Protein AF-A0A967AAU8-F1 (afdb_monomer_lite)

Secondary structure (DSSP, 8-state):
--HHHHHHHHHHHHHHHHHHHHHHHHHHHHHIIIIIIIIHHHHHHHHHHHHHHHHHHS---GGGG-SS-TTT-TT-----

Radius of gyration: 26.67 Å; chains: 1; bounding box: 54×40×67 Å

Sequence (80 aa):
NVGLNEWGHAFWFVDELFAAPLHWGFVTLGWCGLFGAGGGVAAQIVSRMSNLADVIWNNAPKSILDPFPSQVNPNAKAGY

pLDDT: mean 73.86, std 10.92, range [46.41, 91.31]

Structure (mmCIF, N/CA/C/O backbone):
data_AF-A0A967AAU8-F1
#
_entry.id   AF-A0A967AAU8-F1
#
loop_
_atom_site.group_PDB
_atom_site.id
_atom_site.type_symbol
_atom_site.label_atom_id
_atom_site.label_alt_id
_atom_site.label_comp_id
_atom_site.label_asym_id
_atom_site.label_entity_id
_atom_site.label_seq_id
_atom_site.pdbx_PDB_ins_code
_atom_site.Cartn_x
_atom_site.Cartn_y
_atom_site.Cartn_z
_atom_site.occupancy
_atom_site.B_iso_or_equiv
_atom_site.auth_seq_id
_atom_site.auth_comp_id
_atom_site.auth_asym_id
_atom_site.auth_atom_id
_atom_site.pdbx_PDB_model_num
ATOM 1 N N . ASN A 1 1 ? 30.503 21.706 -36.624 1.00 58.91 1 ASN A N 1
ATOM 2 C CA . ASN A 1 1 ? 29.059 21.823 -36.325 1.00 58.91 1 ASN A CA 1
ATOM 3 C C . ASN A 1 1 ? 28.246 20.568 -36.688 1.00 58.91 1 ASN A C 1
ATOM 5 O O . ASN A 1 1 ? 27.044 20.567 -36.506 1.00 58.91 1 ASN A O 1
ATOM 9 N N . VAL A 1 2 ? 28.878 19.475 -37.144 1.00 61.03 2 VAL A N 1
ATOM 10 C CA . VAL A 1 2 ? 28.212 18.166 -37.323 1.00 61.03 2 VAL A CA 1
ATOM 11 C C . VAL A 1 2 ? 28.280 17.336 -36.035 1.00 61.03 2 VAL A C 1
ATOM 13 O O . VAL A 1 2 ? 27.254 16.891 -35.542 1.00 61.03 2 VAL A O 1
ATOM 16 N N . GLY A 1 3 ? 29.452 17.268 -35.391 1.00 59.81 3 GLY A N 1
ATOM 17 C CA . GLY A 1 3 ? 29.616 16.505 -34.147 1.00 59.81 3 GLY A CA 1
ATOM 18 C C . GLY A 1 3 ? 28.776 16.999 -32.960 1.00 59.81 3 GLY A C 1
ATOM 19 O O . GLY A 1 3 ? 28.320 16.179 -32.181 1.00 59.81 3 GLY A O 1
ATOM 20 N N . LEU A 1 4 ? 28.506 18.307 -32.829 1.00 60.50 4 LEU A N 1
ATOM 21 C CA . LEU A 1 4 ? 27.625 18.835 -31.768 1.00 60.50 4 LEU A CA 1
ATOM 22 C C . LEU A 1 4 ? 26.143 18.512 -32.037 1.00 60.50 4 LEU A C 1
ATOM 24 O O . LEU A 1 4 ? 25.378 18.296 -31.105 1.00 60.50 4 LEU A O 1
ATOM 28 N N . ASN A 1 5 ? 25.759 18.449 -33.315 1.00 68.88 5 ASN A N 1
ATOM 29 C CA . ASN A 1 5 ? 24.421 18.063 -33.755 1.00 68.88 5 ASN A CA 1
ATOM 30 C C . ASN A 1 5 ? 24.176 16.568 -33.488 1.00 68.88 5 ASN A C 1
ATOM 32 O O . ASN A 1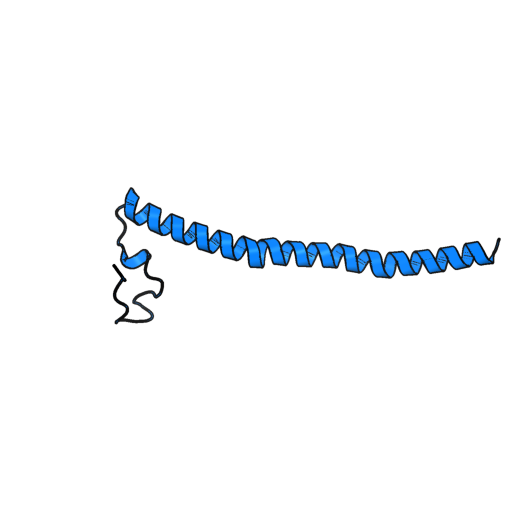 5 ? 23.160 16.195 -32.915 1.00 68.88 5 ASN A O 1
ATOM 36 N N . GLU A 1 6 ? 25.150 15.718 -33.817 1.00 67.75 6 GLU A N 1
ATOM 37 C CA . GLU A 1 6 ? 25.105 14.273 -33.557 1.00 67.75 6 GLU A CA 1
ATOM 38 C C . GLU A 1 6 ? 25.172 13.948 -32.057 1.00 67.75 6 GLU A C 1
ATOM 40 O O . GLU A 1 6 ? 24.421 13.101 -31.573 1.00 67.75 6 GLU A O 1
ATOM 45 N N . TRP A 1 7 ? 25.998 14.677 -31.296 1.00 66.44 7 TRP A N 1
ATOM 46 C CA . TRP A 1 7 ? 26.010 14.593 -29.835 1.00 66.44 7 TRP A CA 1
ATOM 47 C C . TRP A 1 7 ? 24.693 15.063 -29.212 1.00 66.44 7 TRP A C 1
ATOM 49 O O . TRP A 1 7 ? 24.253 14.452 -28.247 1.00 66.44 7 TRP A O 1
ATOM 59 N N . GLY A 1 8 ? 24.030 16.085 -29.766 1.00 67.69 8 GLY A N 1
ATOM 60 C CA . GLY A 1 8 ? 22.711 16.542 -29.314 1.00 67.69 8 GLY A CA 1
ATOM 61 C C . GLY A 1 8 ? 21.602 15.505 -29.524 1.00 67.69 8 GLY A C 1
ATOM 62 O O . GLY A 1 8 ? 20.778 15.306 -28.636 1.00 67.69 8 GLY A O 1
ATOM 63 N N . HIS A 1 9 ? 21.621 14.779 -30.646 1.00 76.75 9 HIS A N 1
ATOM 64 C CA . HIS A 1 9 ? 20.704 13.657 -30.886 1.00 76.75 9 HIS A CA 1
ATOM 65 C C . HIS A 1 9 ? 20.934 12.487 -29.913 1.00 76.75 9 HIS A C 1
ATOM 67 O O . HIS A 1 9 ? 19.968 11.901 -29.424 1.00 76.75 9 HIS A O 1
ATOM 73 N N . ALA A 1 10 ? 22.194 12.166 -29.594 1.00 67.19 10 ALA A N 1
ATOM 74 C CA . ALA A 1 10 ? 22.526 11.138 -28.604 1.00 67.19 10 ALA A CA 1
ATOM 75 C C . ALA A 1 10 ? 22.148 11.560 -27.171 1.00 67.19 10 ALA A C 1
ATOM 77 O O . ALA A 1 10 ? 21.644 10.744 -26.400 1.00 67.19 10 ALA A O 1
ATOM 78 N N . PHE A 1 11 ? 22.339 12.839 -26.831 1.00 62.28 11 PHE A N 1
ATOM 79 C CA . PHE A 1 11 ? 21.943 13.398 -25.537 1.00 62.28 11 PHE A CA 1
ATOM 80 C C . PHE A 1 11 ? 20.426 13.388 -25.354 1.00 62.28 11 PHE A C 1
ATOM 82 O O . PHE A 1 11 ? 19.948 13.010 -24.292 1.00 62.28 11 PHE A O 1
ATOM 89 N N . TRP A 1 12 ? 19.671 13.736 -26.400 1.00 68.44 12 TRP A N 1
ATOM 90 C CA . TRP A 1 12 ? 18.209 13.701 -26.380 1.00 68.44 12 TRP A CA 1
ATOM 91 C C . TRP A 1 12 ? 17.666 12.284 -26.153 1.00 68.44 12 TRP A C 1
ATOM 93 O O . TRP A 1 12 ? 16.766 12.092 -25.343 1.00 68.44 12 TRP A O 1
ATOM 103 N N . PHE A 1 13 ? 18.258 11.272 -26.797 1.00 65.25 13 PHE A N 1
ATOM 104 C CA . PHE A 1 13 ? 17.823 9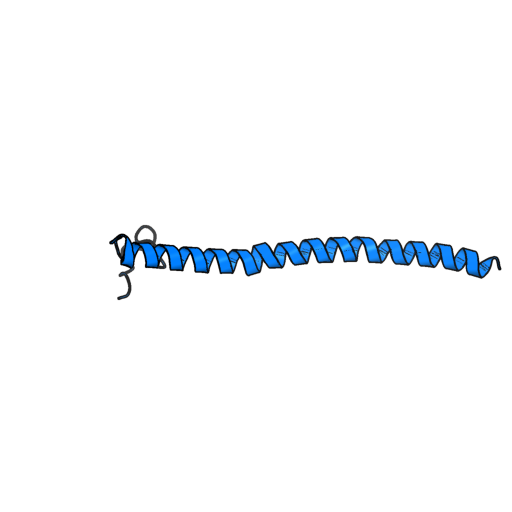.883 -26.623 1.00 65.25 13 PHE A CA 1
ATOM 105 C C . PHE A 1 13 ? 18.114 9.345 -25.214 1.00 65.25 13 PHE A C 1
ATOM 107 O O . PHE A 1 13 ? 17.321 8.589 -24.660 1.00 65.25 13 PHE A O 1
ATOM 114 N N . VAL A 1 14 ? 19.241 9.742 -24.620 1.00 73.38 14 VAL A N 1
ATOM 115 C CA . VAL A 1 14 ? 19.569 9.419 -23.225 1.00 73.38 14 VAL A CA 1
ATOM 116 C C . VAL A 1 14 ? 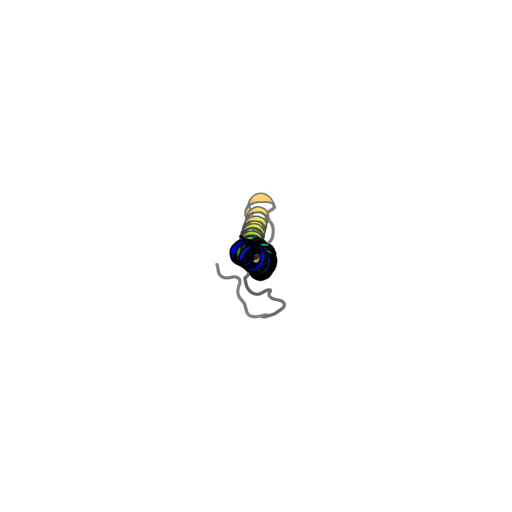18.621 10.127 -22.259 1.00 73.38 14 VAL A C 1
ATOM 118 O O . VAL A 1 14 ? 18.132 9.491 -21.328 1.00 73.38 14 VAL A O 1
ATOM 121 N N . ASP A 1 15 ? 18.328 11.406 -22.489 1.00 72.75 15 ASP A N 1
ATOM 122 C CA . ASP A 1 15 ? 17.435 12.178 -21.625 1.00 72.75 15 ASP A CA 1
ATOM 123 C C . ASP A 1 15 ? 16.019 11.584 -21.630 1.00 72.75 15 ASP A C 1
ATOM 125 O O . ASP A 1 15 ? 15.478 11.280 -20.573 1.00 72.75 15 ASP A O 1
ATOM 129 N N . GLU A 1 16 ? 15.471 11.260 -22.804 1.00 69.31 16 GLU A N 1
ATOM 130 C CA . GLU A 1 16 ? 14.159 10.616 -22.946 1.00 69.31 16 GLU A CA 1
ATOM 131 C C . GLU A 1 16 ? 14.131 9.204 -22.313 1.00 69.31 16 GLU A C 1
ATOM 133 O O . GLU A 1 16 ? 13.165 8.837 -21.633 1.00 69.31 16 GLU A O 1
ATOM 138 N N . LEU A 1 17 ? 15.210 8.420 -22.472 1.00 75.06 17 LEU A N 1
ATOM 139 C CA . LEU A 1 17 ? 15.324 7.052 -21.946 1.00 75.06 17 LEU A CA 1
ATOM 140 C C . LEU A 1 17 ? 15.349 7.000 -20.414 1.00 75.06 17 LEU A C 1
ATOM 142 O O . LEU A 1 17 ? 14.868 6.025 -19.840 1.00 75.06 17 LEU A O 1
ATOM 146 N N . PHE A 1 18 ? 15.890 8.019 -19.743 1.00 65.00 18 PHE A N 1
ATOM 147 C CA . PHE A 1 18 ? 15.917 8.070 -18.280 1.00 65.00 18 PHE A CA 1
ATOM 148 C C . PHE A 1 18 ? 14.790 8.927 -17.696 1.00 65.00 18 PHE A C 1
ATOM 150 O O . PHE A 1 18 ? 14.261 8.574 -16.642 1.00 65.00 18 PHE A O 1
ATOM 157 N N . ALA A 1 19 ? 14.362 9.993 -18.376 1.00 75.31 19 ALA A N 1
ATOM 158 C CA . ALA A 1 19 ? 13.299 10.874 -17.907 1.00 75.31 19 ALA A CA 1
ATOM 159 C C . ALA A 1 19 ? 11.937 10.180 -17.921 1.00 75.31 19 ALA A C 1
ATOM 161 O O . ALA A 1 19 ? 11.233 10.255 -16.917 1.00 75.31 19 ALA A O 1
ATOM 162 N N . ALA A 1 20 ? 11.565 9.464 -18.991 1.00 78.00 20 ALA A N 1
ATOM 163 C CA . ALA A 1 20 ? 10.245 8.838 -19.070 1.00 78.00 20 ALA A CA 1
ATOM 164 C C . ALA A 1 20 ? 10.040 7.739 -18.000 1.00 78.00 20 ALA A C 1
ATOM 166 O O . ALA A 1 20 ? 9.048 7.812 -17.266 1.00 78.00 20 ALA A O 1
ATOM 167 N N . PRO A 1 21 ? 10.960 6.771 -17.794 1.00 74.44 21 PRO A N 1
ATOM 168 C CA . PRO A 1 21 ? 10.821 5.789 -16.717 1.00 74.44 21 PRO A CA 1
ATOM 169 C C . PRO A 1 21 ? 10.923 6.403 -15.318 1.00 74.44 21 PRO A C 1
ATOM 171 O O . PRO A 1 21 ? 10.251 5.932 -14.404 1.00 74.44 21 PRO A O 1
ATOM 174 N N . LEU A 1 22 ? 11.720 7.461 -15.131 1.00 78.06 22 LEU A N 1
ATOM 175 C CA . LEU A 1 22 ? 11.837 8.139 -13.839 1.00 78.06 22 LEU A CA 1
ATOM 176 C C . LEU A 1 22 ? 10.569 8.929 -13.494 1.00 78.06 22 LEU A C 1
ATOM 178 O O . LEU A 1 22 ? 10.116 8.864 -12.353 1.00 78.06 22 LEU A O 1
ATOM 182 N N . HIS A 1 23 ? 9.952 9.608 -14.467 1.00 84.25 23 HIS A N 1
ATOM 183 C CA . HIS A 1 23 ? 8.700 10.345 -14.269 1.00 84.25 23 HIS A CA 1
ATOM 184 C C . HIS A 1 23 ? 7.556 9.399 -13.896 1.00 84.25 23 HIS A C 1
ATOM 186 O O . HIS A 1 23 ? 6.906 9.569 -12.864 1.00 84.25 23 HIS A O 1
ATOM 192 N N . TRP A 1 24 ? 7.338 8.357 -14.702 1.00 82.50 24 TRP A N 1
ATOM 193 C CA . TRP A 1 24 ? 6.249 7.406 -14.473 1.00 82.50 24 TRP A CA 1
ATOM 194 C C . TRP A 1 24 ? 6.525 6.471 -13.289 1.00 82.50 24 TRP A C 1
ATOM 196 O O . TRP A 1 24 ? 5.594 6.097 -12.570 1.00 82.50 24 TRP A O 1
ATOM 206 N N . GLY A 1 25 ? 7.794 6.146 -13.028 1.00 79.50 25 GLY A N 1
ATOM 207 C CA . GLY A 1 25 ? 8.227 5.400 -11.847 1.00 79.50 25 GLY A CA 1
ATOM 208 C C . GLY A 1 25 ? 7.990 6.177 -10.553 1.00 79.50 25 GLY A C 1
ATOM 209 O O . GLY A 1 25 ? 7.403 5.635 -9.617 1.00 79.50 25 GLY A O 1
ATOM 210 N N . PHE A 1 26 ? 8.356 7.463 -10.512 1.00 79.81 26 PHE A N 1
ATOM 211 C CA . PHE A 1 26 ? 8.074 8.342 -9.375 1.00 79.81 26 PHE A CA 1
ATOM 212 C C . PHE A 1 26 ? 6.569 8.498 -9.133 1.00 79.81 26 PHE A C 1
ATOM 214 O O . PHE A 1 26 ? 6.119 8.352 -7.999 1.00 79.81 26 PHE A O 1
ATOM 221 N N . VAL A 1 27 ? 5.778 8.731 -10.186 1.00 83.19 27 VAL A N 1
ATOM 222 C CA . VAL A 1 27 ? 4.317 8.872 -10.067 1.00 83.19 27 VAL A CA 1
ATOM 223 C C . VAL A 1 27 ? 3.681 7.586 -9.535 1.00 83.19 27 VAL A C 1
ATOM 225 O O . VAL A 1 27 ? 2.878 7.642 -8.604 1.00 83.19 27 VAL A O 1
ATOM 228 N N . THR A 1 28 ? 4.075 6.423 -10.060 1.00 79.44 28 THR A N 1
ATOM 229 C CA . THR A 1 28 ? 3.525 5.128 -9.627 1.00 79.44 28 THR A CA 1
ATOM 230 C C . THR A 1 28 ? 3.898 4.822 -8.179 1.00 79.44 28 THR A C 1
ATOM 232 O O . THR A 1 28 ? 3.026 4.509 -7.372 1.00 79.44 28 THR A O 1
ATOM 235 N N . LEU A 1 29 ? 5.176 4.961 -7.811 1.00 80.25 29 LEU A N 1
ATOM 236 C CA . LEU A 1 29 ? 5.638 4.701 -6.445 1.00 80.25 29 LEU A CA 1
ATOM 237 C C . LEU A 1 29 ? 5.085 5.721 -5.443 1.00 80.25 29 LEU A C 1
ATOM 239 O O . LEU A 1 29 ? 4.744 5.347 -4.323 1.00 80.25 29 LEU A O 1
ATOM 243 N N . GLY A 1 30 ? 4.937 6.985 -5.844 1.00 81.00 30 GLY A N 1
ATOM 244 C CA . GLY A 1 30 ? 4.320 8.034 -5.038 1.00 81.00 30 GLY A CA 1
ATOM 245 C C . GLY A 1 30 ? 2.853 7.739 -4.734 1.00 81.00 30 GLY A C 1
ATOM 246 O O . GLY A 1 30 ? 2.436 7.842 -3.583 1.00 81.00 30 GLY A O 1
ATOM 247 N N . TRP A 1 31 ? 2.078 7.289 -5.725 1.00 76.06 31 TRP A N 1
ATOM 248 C CA . TRP A 1 31 ? 0.683 6.878 -5.524 1.00 76.06 31 TRP A CA 1
ATOM 249 C C . TRP A 1 31 ? 0.545 5.569 -4.748 1.00 76.06 31 TRP A C 1
ATOM 251 O O . TRP A 1 31 ? -0.286 5.489 -3.843 1.00 76.06 31 TRP A O 1
ATOM 261 N N . CYS A 1 32 ? 1.381 4.566 -5.022 1.00 75.69 32 CYS A N 1
ATOM 262 C CA . CYS A 1 32 ? 1.407 3.332 -4.236 1.00 75.69 32 CYS A CA 1
ATOM 263 C C . CYS A 1 32 ? 1.803 3.596 -2.777 1.00 75.69 32 CYS A C 1
ATOM 265 O O . CYS A 1 32 ? 1.214 3.015 -1.871 1.00 75.69 32 CYS A O 1
ATOM 267 N N . GLY A 1 33 ? 2.753 4.498 -2.524 1.00 77.44 33 GLY A N 1
ATOM 268 C CA . GLY A 1 33 ? 3.124 4.919 -1.176 1.00 77.44 33 GLY A CA 1
ATOM 269 C C . GLY A 1 33 ? 2.009 5.710 -0.494 1.00 77.44 33 GLY A C 1
ATOM 270 O O . GLY A 1 33 ? 1.634 5.398 0.635 1.00 77.44 33 GLY A O 1
ATOM 271 N N . LEU A 1 34 ? 1.423 6.691 -1.186 1.00 74.19 34 LEU A N 1
ATOM 272 C CA . LEU A 1 34 ? 0.385 7.540 -0.612 1.00 74.19 34 LEU A CA 1
ATOM 273 C C . LEU A 1 34 ? -0.898 6.768 -0.309 1.00 74.19 34 LEU A C 1
ATOM 275 O O . LEU A 1 34 ? -1.447 6.958 0.766 1.00 74.19 34 LEU A O 1
ATOM 279 N N . PHE A 1 35 ? -1.368 5.890 -1.197 1.00 69.06 35 PHE A N 1
ATOM 280 C CA . PHE A 1 35 ? -2.606 5.134 -0.974 1.00 69.06 35 PHE A CA 1
ATOM 281 C C . PHE A 1 35 ? -2.384 3.783 -0.297 1.00 69.06 35 PHE A C 1
ATO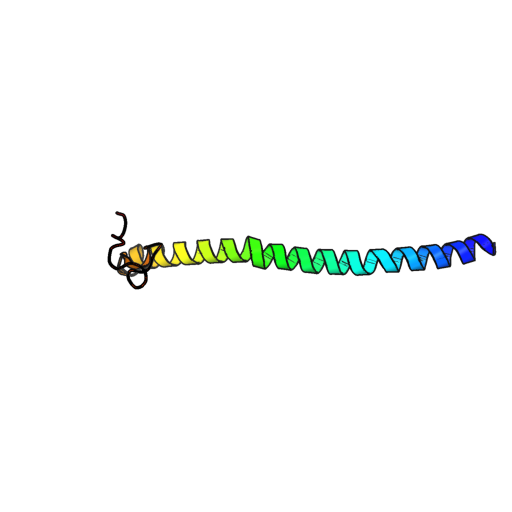M 283 O O . PHE A 1 35 ? -3.201 3.378 0.526 1.00 69.06 35 PHE A O 1
ATOM 290 N N . GLY A 1 36 ? -1.281 3.098 -0.594 1.00 68.31 36 GLY A N 1
ATOM 291 C CA . GLY A 1 36 ? -0.962 1.798 -0.007 1.00 68.31 36 GLY A CA 1
ATOM 292 C C . GLY A 1 36 ? -0.418 1.911 1.415 1.00 68.31 36 GLY A C 1
ATOM 293 O O . GLY A 1 36 ? -0.942 1.264 2.318 1.00 68.31 36 GLY A O 1
ATOM 294 N N . ALA A 1 37 ? 0.591 2.759 1.640 1.00 66.00 37 ALA A N 1
ATOM 295 C CA . ALA A 1 37 ? 1.192 2.929 2.965 1.00 66.00 37 ALA A CA 1
ATOM 296 C C . ALA A 1 37 ? 0.489 4.027 3.781 1.00 66.00 37 ALA A C 1
ATOM 298 O O . ALA A 1 37 ? 0.088 3.788 4.917 1.00 66.00 37 ALA A O 1
ATOM 299 N N . GLY A 1 38 ? 0.281 5.215 3.205 1.00 62.78 38 GLY A N 1
ATOM 300 C CA . GLY A 1 38 ? -0.391 6.327 3.888 1.00 62.78 38 GLY A CA 1
ATOM 301 C C . GLY A 1 38 ? -1.904 6.128 4.010 1.00 62.78 38 GLY A C 1
ATOM 302 O O . GLY A 1 38 ? -2.469 6.254 5.093 1.00 62.78 38 GLY A O 1
ATOM 303 N N . GLY A 1 39 ? -2.555 5.762 2.908 1.00 66.38 39 GLY A N 1
ATOM 304 C CA . GLY A 1 39 ? -3.999 5.562 2.815 1.00 66.38 39 GLY A CA 1
ATOM 305 C C . GLY A 1 39 ? -4.458 4.328 3.581 1.00 66.38 39 GLY A C 1
ATOM 306 O O . GLY A 1 39 ? -5.466 4.391 4.278 1.00 66.38 39 GLY A O 1
ATOM 307 N N . GLY A 1 40 ? -3.679 3.243 3.546 1.00 75.25 40 GLY A N 1
ATOM 308 C CA . GLY A 1 40 ? -3.927 2.051 4.355 1.00 75.25 40 GLY A CA 1
ATOM 309 C C . GLY A 1 40 ? -3.882 2.335 5.859 1.00 75.25 40 GLY A C 1
ATOM 310 O O . GLY A 1 40 ? -4.760 1.887 6.595 1.00 75.25 40 GLY A O 1
ATOM 311 N N . VAL A 1 41 ? -2.907 3.122 6.324 1.00 78.56 41 VAL A N 1
ATOM 312 C CA . VAL A 1 41 ? -2.804 3.513 7.740 1.00 78.56 41 VAL A CA 1
ATOM 313 C C . VAL A 1 41 ? -3.902 4.507 8.121 1.00 78.56 41 VAL A C 1
ATOM 315 O O . VAL A 1 41 ? -4.551 4.335 9.152 1.00 78.56 41 VAL A O 1
ATOM 318 N N . ALA A 1 42 ? -4.179 5.507 7.281 1.00 79.06 42 ALA A N 1
ATOM 319 C CA . ALA A 1 42 ? -5.256 6.464 7.521 1.00 79.06 42 ALA A CA 1
ATOM 320 C C . ALA A 1 42 ? -6.630 5.777 7.582 1.00 79.06 42 ALA A C 1
ATOM 322 O O . ALA A 1 42 ? -7.410 6.059 8.488 1.00 79.06 42 ALA A O 1
ATOM 323 N N . ALA A 1 43 ? -6.908 4.824 6.687 1.00 81.81 43 ALA A N 1
ATOM 324 C CA . ALA A 1 43 ? -8.143 4.044 6.700 1.00 81.81 43 ALA A CA 1
ATOM 325 C C . ALA A 1 43 ? -8.270 3.180 7.963 1.00 81.81 43 ALA A C 1
ATOM 327 O O . ALA A 1 43 ? -9.350 3.107 8.548 1.00 81.81 43 ALA A O 1
ATOM 328 N N . GLN A 1 44 ? -7.172 2.577 8.433 1.00 83.31 44 GLN A N 1
ATOM 329 C CA . GLN A 1 44 ? -7.157 1.853 9.707 1.00 83.31 44 GLN A CA 1
ATOM 330 C C . GLN A 1 44 ? -7.470 2.782 10.884 1.00 83.31 44 GLN A C 1
ATOM 332 O O . GLN A 1 44 ? -8.298 2.441 11.726 1.00 83.31 44 GLN A O 1
ATOM 337 N N . ILE A 1 45 ? -6.867 3.973 10.929 1.00 85.75 45 ILE A N 1
ATOM 338 C CA . ILE A 1 45 ? -7.135 4.964 11.980 1.00 85.75 45 ILE A CA 1
ATOM 339 C C . ILE A 1 45 ? -8.603 5.400 11.939 1.00 85.75 45 ILE A C 1
ATOM 341 O O . ILE A 1 45 ? -9.286 5.327 12.957 1.00 85.75 45 ILE A O 1
ATOM 345 N N . VAL A 1 46 ? -9.114 5.793 10.769 1.00 88.62 46 VAL A N 1
ATOM 346 C CA . VAL A 1 46 ? -10.511 6.226 10.599 1.00 88.62 46 VAL A CA 1
ATOM 347 C C . VAL A 1 46 ? -11.483 5.117 10.997 1.00 88.62 46 VAL A C 1
ATOM 349 O O . VAL A 1 46 ? -12.442 5.385 11.715 1.00 88.62 46 VAL A O 1
ATOM 352 N N . SER A 1 47 ? -11.209 3.867 10.619 1.00 86.69 47 SER A N 1
ATOM 353 C CA . SER A 1 47 ? -12.022 2.715 11.017 1.00 86.69 47 SER A CA 1
ATOM 354 C C . SER A 1 47 ? -12.076 2.546 12.540 1.00 86.69 47 SER A C 1
ATOM 356 O O . SER A 1 47 ? -13.156 2.369 13.102 1.00 86.69 47 SER A O 1
ATOM 358 N N . ARG A 1 48 ? -10.944 2.677 13.244 1.00 87.19 48 ARG A N 1
ATOM 359 C CA . ARG A 1 48 ? -10.920 2.568 14.713 1.00 87.19 48 ARG A CA 1
ATOM 360 C C . ARG A 1 48 ? -11.611 3.743 15.399 1.00 87.19 48 ARG A C 1
ATOM 362 O O . ARG A 1 48 ? -12.322 3.531 16.379 1.00 87.19 48 ARG A O 1
ATOM 369 N N . MET A 1 49 ? -11.448 4.954 14.871 1.00 91.31 49 MET A N 1
ATOM 370 C CA . MET A 1 49 ? -12.138 6.141 15.381 1.00 91.31 49 MET A CA 1
ATOM 371 C C . MET A 1 49 ? -13.654 6.049 15.170 1.00 91.31 49 MET A C 1
ATOM 373 O O . MET A 1 49 ? -14.405 6.416 16.070 1.00 91.31 49 MET A O 1
ATOM 377 N N . SER A 1 50 ? -14.106 5.500 14.036 1.00 89.88 50 SER A N 1
ATOM 378 C CA . SER A 1 50 ? -15.525 5.234 13.767 1.00 89.88 50 SER A CA 1
ATOM 379 C C . SER A 1 50 ? -16.110 4.241 14.771 1.00 89.88 50 SER A C 1
ATOM 381 O O . SER A 1 50 ? -17.129 4.532 15.388 1.00 89.88 50 SER A O 1
ATOM 383 N N . ASN A 1 51 ? -15.427 3.116 15.017 1.00 88.44 51 ASN A N 1
ATOM 384 C CA . ASN A 1 51 ? -15.883 2.122 15.993 1.00 88.44 51 ASN A CA 1
ATOM 385 C C . ASN A 1 51 ? -15.989 2.714 17.409 1.00 88.44 51 ASN A C 1
ATOM 387 O O . ASN A 1 51 ? -16.920 2.400 18.148 1.00 88.44 51 ASN A O 1
ATOM 391 N N . LEU A 1 52 ? -15.055 3.589 17.800 1.00 88.06 52 LEU A N 1
ATOM 392 C CA . LEU A 1 52 ? -15.121 4.284 19.087 1.00 88.06 52 LEU A CA 1
ATOM 393 C C . LEU A 1 52 ? -16.287 5.279 19.142 1.00 88.06 52 LEU A C 1
ATOM 395 O O . LEU A 1 52 ? -16.997 5.327 20.147 1.00 88.06 52 LEU A O 1
ATOM 399 N N . ALA A 1 53 ? -16.493 6.053 18.076 1.00 89.38 53 ALA A N 1
ATOM 400 C CA . ALA A 1 53 ? -17.613 6.979 17.981 1.00 89.38 53 ALA A CA 1
ATOM 401 C C . ALA A 1 53 ? -18.955 6.242 18.100 1.00 89.38 53 ALA A C 1
ATOM 403 O O . ALA A 1 53 ? -19.818 6.698 18.840 1.00 89.38 53 ALA A O 1
ATOM 404 N N . ASP A 1 54 ? -19.107 5.068 17.486 1.00 87.50 54 ASP A N 1
ATOM 405 C CA . ASP A 1 54 ? -20.321 4.256 17.615 1.00 87.50 54 ASP A CA 1
ATOM 406 C C . ASP A 1 54 ? -20.557 3.751 19.044 1.00 87.50 54 ASP A C 1
ATOM 408 O O . ASP A 1 54 ? -21.689 3.743 19.529 1.00 87.50 54 ASP A O 1
ATOM 412 N N . VAL A 1 55 ? -19.501 3.368 19.763 1.00 88.12 55 VAL A N 1
ATOM 413 C CA . VAL A 1 55 ? -19.624 2.937 21.165 1.00 88.12 55 VAL A CA 1
ATOM 414 C C . VAL A 1 55 ? -20.037 4.099 22.072 1.00 88.12 55 VAL A C 1
ATOM 416 O O . VAL A 1 55 ? -20.891 3.919 22.937 1.00 88.12 55 VAL A O 1
ATOM 419 N N . ILE A 1 56 ? -19.452 5.287 21.885 1.00 89.88 56 ILE A N 1
ATOM 420 C CA . ILE A 1 56 ? -19.721 6.460 22.734 1.00 89.88 56 ILE A CA 1
ATOM 421 C C . ILE A 1 56 ? -21.043 7.146 22.375 1.00 89.88 56 ILE A C 1
ATOM 423 O O . ILE A 1 56 ? -21.790 7.542 23.266 1.00 89.88 56 ILE A O 1
ATOM 427 N N . TRP A 1 57 ? -21.323 7.310 21.083 1.00 90.38 57 TRP A N 1
ATOM 428 C CA . TRP A 1 57 ? -22.439 8.111 20.580 1.00 90.38 57 TRP A CA 1
ATOM 429 C C . TRP A 1 57 ? -23.676 7.269 20.255 1.00 90.38 57 TRP A C 1
ATOM 431 O O . TRP A 1 57 ? -24.795 7.683 20.547 1.00 90.38 57 TRP A O 1
ATOM 441 N N . ASN A 1 58 ? -23.486 6.068 19.701 1.00 87.38 58 ASN A N 1
ATOM 442 C CA . ASN A 1 58 ? -24.575 5.191 19.253 1.00 87.38 58 ASN A CA 1
ATOM 443 C C . ASN A 1 58 ? -24.879 4.040 20.233 1.00 87.38 58 ASN A C 1
ATOM 445 O O . ASN A 1 58 ? -25.731 3.204 19.940 1.00 87.38 58 ASN A O 1
ATOM 449 N N . ASN A 1 59 ? -24.227 3.999 21.405 1.00 85.38 59 ASN A N 1
ATOM 450 C CA . ASN A 1 59 ? -24.345 2.922 22.404 1.00 85.38 59 ASN A CA 1
ATOM 451 C C . ASN A 1 59 ? -24.109 1.515 21.816 1.00 85.38 59 ASN A C 1
ATOM 453 O O . ASN A 1 59 ? -24.705 0.530 22.259 1.00 85.38 59 ASN A O 1
ATOM 457 N N . ALA A 1 60 ? -23.242 1.413 20.806 1.00 82.75 60 ALA A N 1
ATOM 458 C CA . ALA A 1 60 ? -22.857 0.136 20.223 1.00 82.75 60 ALA A CA 1
ATOM 459 C C . ALA A 1 60 ? -22.115 -0.754 21.247 1.00 82.75 60 ALA A C 1
ATOM 461 O O . ALA A 1 60 ? -21.463 -0.250 22.171 1.00 82.75 60 ALA A O 1
ATOM 462 N N . PRO A 1 61 ? -22.175 -2.091 21.101 1.00 81.94 61 PRO A N 1
ATOM 463 C CA . PRO A 1 61 ? -21.475 -3.003 21.997 1.00 81.94 61 PRO A CA 1
ATOM 464 C C . PRO A 1 61 ? -19.951 -2.849 21.879 1.00 81.94 61 PRO A C 1
ATOM 466 O O . PRO A 1 61 ? -19.392 -2.835 20.783 1.00 81.94 61 PRO A O 1
ATOM 469 N N . LYS A 1 62 ? -19.261 -2.813 23.028 1.00 82.00 62 LYS A N 1
ATOM 470 C CA . LYS A 1 62 ? -17.794 -2.656 23.123 1.00 82.00 62 LYS A CA 1
ATOM 471 C C . LYS A 1 62 ? -16.989 -3.751 22.409 1.00 82.00 62 LYS A C 1
ATOM 473 O O . LYS A 1 62 ? -15.826 -3.520 22.104 1.00 82.00 62 LYS A O 1
ATOM 478 N N . SER A 1 63 ? -17.601 -4.891 22.084 1.00 79.62 63 SER A N 1
ATOM 479 C CA . SER A 1 63 ? -16.969 -5.984 21.327 1.00 79.62 63 SER A CA 1
ATOM 480 C C . SER A 1 63 ? -16.481 -5.572 19.932 1.00 79.62 63 SER A C 1
ATOM 482 O O . SER A 1 63 ? -15.649 -6.252 19.344 1.00 79.62 63 SER A O 1
ATOM 484 N N . ILE A 1 64 ? -16.976 -4.457 19.379 1.00 77.69 64 ILE A N 1
ATOM 485 C CA . ILE A 1 64 ? -16.495 -3.903 18.100 1.00 77.69 64 ILE A CA 1
ATOM 486 C C . ILE A 1 64 ? -15.079 -3.298 18.193 1.00 77.69 64 ILE A C 1
ATOM 488 O O . ILE A 1 64 ? -14.441 -3.019 17.177 1.00 77.69 64 ILE A O 1
ATOM 492 N N . LEU A 1 65 ? -14.578 -3.064 19.410 1.00 80.38 65 LEU A N 1
ATOM 493 C CA . LEU A 1 65 ? -13.241 -2.518 19.650 1.00 80.38 65 LEU A CA 1
ATOM 494 C C . LEU A 1 65 ? -12.161 -3.604 19.705 1.00 80.38 65 LEU A C 1
ATOM 496 O O . LEU A 1 65 ? -10.970 -3.272 19.682 1.00 80.38 65 LEU A O 1
ATOM 500 N N . ASP A 1 66 ? -12.569 -4.875 19.753 1.00 80.38 66 ASP A N 1
ATOM 501 C CA . ASP A 1 66 ? -11.664 -5.998 19.928 1.00 80.38 66 ASP A CA 1
ATOM 502 C C . ASP A 1 66 ? -10.750 -6.159 18.703 1.00 80.38 66 ASP A C 1
ATOM 504 O O . ASP A 1 66 ? -11.226 -6.242 17.568 1.00 80.38 66 ASP A O 1
ATOM 508 N N . PRO A 1 67 ? -9.419 -6.228 18.899 1.00 73.62 67 PRO A N 1
ATOM 509 C CA . PRO A 1 67 ? -8.475 -6.414 17.798 1.00 73.62 67 PRO A CA 1
ATOM 510 C C . PRO A 1 67 ? -8.565 -7.815 17.176 1.00 73.62 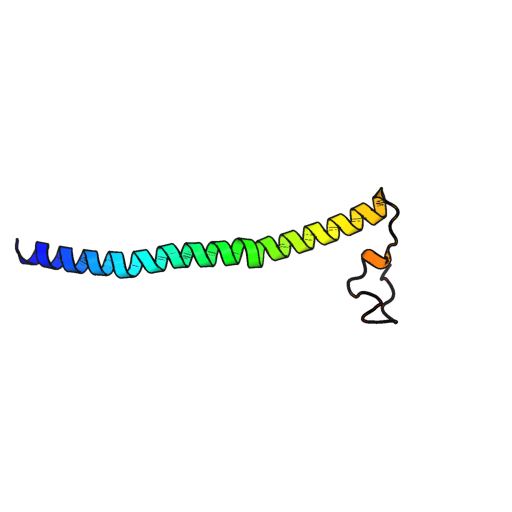67 PRO A C 1
ATOM 512 O O . PRO A 1 67 ? -8.107 -8.016 16.053 1.00 73.62 67 PRO A O 1
ATOM 515 N N . PHE A 1 68 ? -9.159 -8.774 17.893 1.00 69.12 68 PHE A N 1
ATOM 516 C CA . PHE A 1 68 ? -9.432 -10.123 17.417 1.00 69.12 68 PHE A CA 1
ATOM 517 C C . PHE A 1 68 ? -10.931 -10.376 17.564 1.00 69.12 68 PHE A C 1
ATOM 519 O O . PHE A 1 68 ? -11.407 -10.442 18.699 1.00 69.12 68 PHE A O 1
ATOM 526 N N . PRO A 1 69 ? -11.692 -10.516 16.464 1.00 62.75 69 PRO A N 1
ATOM 527 C CA . PRO A 1 69 ? -13.107 -10.829 16.575 1.00 62.75 69 PRO A CA 1
ATOM 528 C C . PRO A 1 69 ? -13.254 -12.159 17.321 1.00 62.75 69 PRO A C 1
ATOM 530 O O . PRO A 1 69 ? -12.5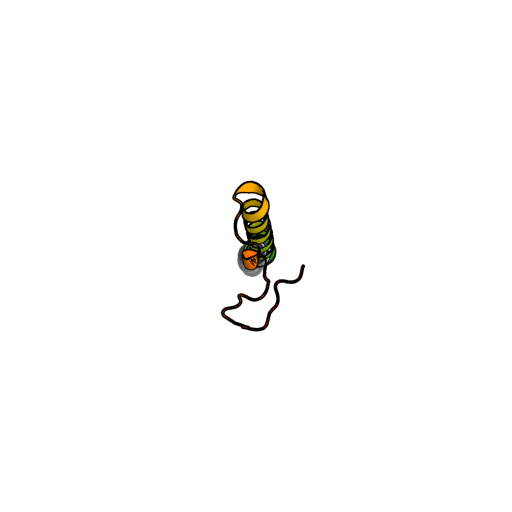05 -13.107 17.073 1.00 62.75 69 PRO A O 1
ATOM 533 N N . SER A 1 70 ? -14.234 -12.260 18.217 1.00 55.06 70 SER A N 1
ATOM 534 C CA . SER A 1 70 ? -14.518 -13.490 18.978 1.00 55.06 70 SER A CA 1
ATOM 535 C C . SER A 1 70 ? -14.796 -14.711 18.084 1.00 55.06 70 SER A C 1
ATOM 537 O O . SER A 1 70 ? -14.665 -15.848 18.528 1.00 55.06 70 SER A O 1
ATOM 539 N N . GLN A 1 71 ? -15.101 -14.480 16.799 1.00 56.44 71 GLN A N 1
ATOM 540 C CA . GLN A 1 71 ? -15.198 -15.495 15.744 1.00 56.44 71 GLN A CA 1
ATOM 541 C C . GLN A 1 71 ? -13.861 -16.197 15.430 1.00 56.44 71 GLN A C 1
ATOM 543 O O . GLN A 1 71 ? -13.870 -17.309 14.912 1.00 56.44 71 GLN A O 1
ATOM 548 N N . VAL A 1 72 ? -12.721 -15.564 15.729 1.00 59.94 72 VAL A N 1
ATOM 549 C CA . VAL A 1 72 ? -11.362 -16.091 15.498 1.00 59.94 72 VAL A CA 1
ATOM 550 C C . VAL A 1 72 ? -10.749 -16.650 16.783 1.00 59.94 72 VAL A C 1
ATOM 552 O O . VAL A 1 72 ? -9.975 -17.603 16.730 1.00 59.94 72 VAL A O 1
ATOM 555 N N . ASN A 1 73 ? -11.105 -16.106 17.948 1.00 57.22 73 ASN A N 1
ATOM 556 C CA . ASN A 1 73 ? -10.676 -16.650 19.232 1.00 57.22 73 ASN A CA 1
ATOM 557 C C . ASN A 1 73 ? -11.818 -16.572 20.260 1.00 57.22 73 ASN A C 1
ATOM 559 O O . ASN A 1 73 ? -12.041 -15.501 20.831 1.00 57.22 73 ASN A O 1
ATOM 563 N N . PRO A 1 74 ? -12.498 -17.694 20.563 1.00 59.31 74 PRO A N 1
ATOM 564 C CA . PRO A 1 74 ? -13.595 -17.722 21.532 1.00 59.31 74 PRO A CA 1
ATOM 565 C C . PRO A 1 74 ? -13.163 -17.385 22.972 1.00 59.31 74 PRO A C 1
ATOM 567 O O . PRO A 1 74 ? -14.017 -17.200 23.834 1.00 59.31 74 PRO A O 1
ATOM 570 N N . ASN A 1 75 ? -11.855 -17.274 23.238 1.00 58.25 75 ASN A N 1
ATOM 571 C CA . ASN A 1 75 ? -11.285 -16.917 24.539 1.00 58.25 75 ASN A CA 1
ATOM 572 C C . ASN A 1 75 ? -10.651 -15.515 24.578 1.00 58.25 75 ASN A C 1
ATOM 574 O O . ASN A 1 75 ? -10.097 -15.135 25.612 1.00 58.25 75 ASN A O 1
ATOM 578 N N . ALA A 1 76 ? -10.698 -14.739 23.488 1.00 59.78 76 ALA A N 1
ATOM 579 C CA . ALA A 1 76 ? -10.240 -13.354 23.512 1.00 59.78 76 ALA A CA 1
ATOM 580 C C . ALA A 1 76 ? -11.220 -12.525 24.359 1.00 59.78 76 ALA A C 1
ATOM 582 O O . ALA A 1 76 ? -12.272 -12.108 23.885 1.00 59.78 76 ALA A O 1
ATOM 583 N N . LYS A 1 77 ? -10.907 -12.327 25.648 1.00 55.59 77 LYS A N 1
ATOM 584 C CA . LYS A 1 77 ? -11.610 -11.332 26.465 1.00 55.59 77 LYS A CA 1
ATOM 585 C C . LYS A 1 77 ? -11.381 -9.966 25.827 1.00 55.59 77 LYS A C 1
ATOM 587 O O . LYS A 1 77 ? -10.224 -9.591 25.633 1.00 55.59 77 LYS A O 1
ATOM 592 N N . ALA A 1 78 ? -12.469 -9.237 25.584 1.00 56.34 78 ALA A N 1
ATOM 593 C CA . ALA A 1 78 ? -12.424 -7.806 25.336 1.00 56.34 78 ALA A CA 1
ATOM 594 C C . ALA A 1 78 ? -11.611 -7.159 26.462 1.00 56.34 78 ALA A C 1
ATOM 596 O O . ALA A 1 78 ? -12.004 -7.195 27.632 1.00 56.34 78 ALA A O 1
ATOM 597 N N . GLY A 1 79 ? -10.400 -6.717 26.135 1.00 53.81 79 GLY A N 1
ATOM 598 C CA . GLY A 1 79 ? -9.499 -6.103 27.097 1.00 53.81 79 GLY A CA 1
ATOM 599 C C . GLY A 1 79 ? -10.054 -4.740 27.483 1.00 53.81 79 GLY A C 1
ATOM 600 O O . GLY A 1 79 ? -9.995 -3.844 26.654 1.00 53.81 79 GLY A O 1
ATOM 601 N N . TYR A 1 80 ? -10.592 -4.672 28.707 1.00 46.41 80 TYR A N 1
ATOM 602 C CA . TYR A 1 80 ? -10.978 -3.514 29.538 1.00 46.41 80 TYR A CA 1
ATOM 603 C C . TYR A 1 80 ? -11.498 -2.248 28.832 1.00 46.41 80 TYR A C 1
ATOM 605 O O . TYR A 1 80 ? -10.688 -1.500 28.245 1.00 46.41 80 TYR A O 1
#

Foldseek 3Di:
DVVVVVVVVVVVVVCCVPVVCVVVVCVVVVVCCCCVVVVVVVVVVVLLVVLVCCCVPVVDDLCSNQPDRCVRPVPPPSDD